Protein AF-A0A183TRT8-F1 (afdb_monomer_lite)

Foldseek 3Di:
DPQPLVVCLVVLDLEDADPDLAACQCDLSNLLSNCVSDVEGEYEQAHDDPRSGNYAPQSNCVSSLNRYQYEYQYADQWHWDQRPNDIDIAGHAHPHCVQQCVVLVVCCVVVVDPPDDPVSRVVSVVVSVVVVVVVCVVPVDPRDDHD

InterPro domains:
  IPR012302 Malic enzyme, NAD-binding [PF03949] (2-126)
  IPR012302 Malic enzyme, NAD-binding [SM00919] (1-147)
  IPR036291 NAD(P)-binding domain superfamily [SSF51735] (2-126)

pLDDT: mean 90.56, std 14.12, range [41.69, 98.62]

Organism: Schistocephalus solidus (NCBI:txid70667)

Sequence (147 aa):
MNNLEEIVKKVKPTVLIGASGVGGLFTHRILQQMTKNSDKPIIFALSNPTDKAECTAEMAYKVTQGNCVFASGSPFGDVTINVGGTEKTFRPGQCNNSYIFPGVGLAITACKLRPIAEEAFAVAAEVRSFSFYLAFLSASAISRVFV

Structure (mmCIF, N/CA/C/O backbone):
data_AF-A0A183TRT8-F1
#
_entry.id   AF-A0A183TRT8-F1
#
loop_
_atom_site.group_PDB
_atom_site.id
_atom_site.type_symbol
_atom_site.label_atom_id
_atom_site.label_alt_id
_atom_site.label_comp_id
_atom_site.label_asym_id
_atom_site.label_entity_id
_atom_site.label_seq_id
_atom_site.pdbx_PDB_ins_code
_atom_site.Cartn_x
_atom_site.Cartn_y
_atom_site.Cartn_z
_atom_site.occupancy
_atom_site.B_iso_or_equiv
_atom_site.auth_seq_id
_atom_site.auth_comp_id
_atom_site.auth_asym_id
_atom_site.auth_atom_id
_atom_site.pdbx_PDB_model_num
ATOM 1 N N . MET A 1 1 ? -22.640 -7.951 -7.894 1.00 68.25 1 MET A N 1
ATOM 2 C CA . MET A 1 1 ? -22.141 -7.317 -6.651 1.00 68.25 1 MET A CA 1
ATOM 3 C C . MET A 1 1 ? -21.439 -6.056 -7.096 1.00 68.25 1 MET A C 1
ATOM 5 O O . MET A 1 1 ? -20.410 -6.181 -7.742 1.00 68.25 1 MET A O 1
ATOM 9 N N . ASN A 1 2 ? -22.035 -4.886 -6.851 1.00 85.69 2 ASN A N 1
ATOM 10 C CA . ASN A 1 2 ? -21.601 -3.632 -7.490 1.00 85.69 2 ASN A CA 1
ATOM 11 C C . ASN A 1 2 ? -21.113 -2.582 -6.473 1.00 85.69 2 ASN A C 1
ATOM 13 O O . ASN A 1 2 ? -20.763 -1.475 -6.862 1.00 85.69 2 ASN A O 1
ATOM 17 N N . ASN A 1 3 ? -21.085 -2.917 -5.178 1.00 93.56 3 ASN A N 1
ATOM 18 C CA . ASN A 1 3 ? -20.626 -2.041 -4.102 1.00 93.56 3 ASN A CA 1
ATOM 19 C C . ASN A 1 3 ? -19.340 -2.604 -3.471 1.00 93.56 3 ASN A C 1
ATOM 21 O O . ASN A 1 3 ? -19.316 -3.755 -3.031 1.00 93.56 3 ASN A O 1
ATOM 25 N N . LEU A 1 4 ? -18.286 -1.785 -3.402 1.00 96.31 4 LEU A N 1
ATOM 26 C CA . LEU A 1 4 ? -16.990 -2.170 -2.841 1.00 96.31 4 LEU A CA 1
ATOM 27 C C . LEU A 1 4 ? -17.078 -2.599 -1.366 1.00 96.31 4 LEU A C 1
ATOM 29 O O . LEU A 1 4 ? -16.432 -3.570 -0.985 1.00 96.31 4 LEU A O 1
ATOM 33 N N . GLU A 1 5 ? -17.904 -1.944 -0.546 1.00 96.69 5 GLU A N 1
ATOM 34 C CA . GLU A 1 5 ? -18.073 -2.302 0.871 1.00 96.69 5 GLU A CA 1
ATOM 35 C C . GLU 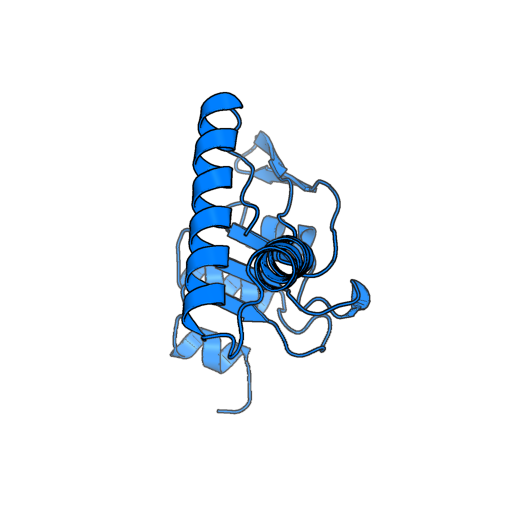A 1 5 ? -18.649 -3.719 1.029 1.00 96.69 5 GLU A C 1
ATOM 37 O O . GLU A 1 5 ? -18.152 -4.516 1.828 1.00 96.69 5 GLU A O 1
ATOM 42 N N . GLU A 1 6 ? -19.644 -4.077 0.211 1.00 97.00 6 GLU A N 1
ATOM 43 C CA . GLU A 1 6 ? -20.220 -5.427 0.195 1.00 97.00 6 GLU A CA 1
ATOM 44 C C . GLU A 1 6 ? -19.204 -6.474 -0.270 1.00 97.00 6 GLU A C 1
ATOM 46 O O . GLU A 1 6 ? -19.139 -7.570 0.294 1.00 97.00 6 GLU A O 1
ATOM 51 N N . ILE A 1 7 ? -18.384 -6.133 -1.271 1.00 97.81 7 ILE A N 1
ATOM 52 C CA . ILE A 1 7 ? -17.309 -6.999 -1.766 1.00 97.81 7 ILE A CA 1
ATOM 53 C C . ILE A 1 7 ? -16.288 -7.261 -0.660 1.00 97.81 7 ILE A C 1
ATOM 55 O O . ILE A 1 7 ? -16.007 -8.422 -0.364 1.00 97.81 7 ILE A O 1
ATOM 59 N N . VAL A 1 8 ? -15.792 -6.216 0.005 1.00 98.12 8 VAL A N 1
ATOM 60 C CA . VAL A 1 8 ? -14.808 -6.336 1.093 1.00 98.12 8 VAL A CA 1
ATOM 61 C C . VAL A 1 8 ? -15.375 -7.133 2.270 1.00 98.12 8 VAL A C 1
ATOM 63 O O . VAL A 1 8 ? -14.676 -7.963 2.851 1.00 98.12 8 VAL A O 1
ATOM 66 N N . LYS A 1 9 ? -16.656 -6.951 2.605 1.00 97.50 9 LYS A N 1
ATOM 67 C CA . LYS A 1 9 ? -17.316 -7.721 3.668 1.00 97.50 9 LYS A CA 1
ATOM 68 C C . LYS A 1 9 ? -17.476 -9.203 3.316 1.00 97.50 9 LYS A C 1
ATOM 70 O O . LYS A 1 9 ? -17.340 -10.054 4.194 1.00 97.50 9 LYS A O 1
ATOM 75 N N . LYS A 1 10 ? -17.782 -9.520 2.054 1.00 97.81 10 LYS A N 1
ATOM 76 C CA . LYS A 1 10 ? -18.029 -10.898 1.605 1.00 97.81 10 LYS A CA 1
ATOM 77 C C . LYS A 1 10 ? -16.739 -11.674 1.351 1.00 97.81 10 LYS A C 1
ATOM 79 O O . LYS A 1 10 ? -16.624 -12.806 1.804 1.00 97.81 10 LYS A O 1
ATOM 84 N N . VAL A 1 11 ? -15.799 -11.078 0.620 1.00 98.00 11 VAL A N 1
ATOM 85 C CA . VAL A 1 11 ? -14.524 -11.708 0.234 1.00 98.00 11 VAL A CA 1
ATOM 86 C C . VAL A 1 11 ? -13.558 -11.770 1.414 1.00 98.00 11 VAL A C 1
ATOM 88 O O . VAL A 1 11 ? -12.726 -12.667 1.471 1.00 98.00 11 VAL A O 1
ATOM 91 N N . LYS A 1 12 ? -13.699 -10.847 2.373 1.00 98.19 12 LYS A N 1
ATOM 92 C CA . LYS A 1 12 ? -12.824 -10.712 3.540 1.00 98.19 12 LYS A CA 1
ATOM 93 C C . LYS A 1 12 ? -11.333 -10.608 3.171 1.00 98.19 12 LYS A C 1
ATOM 95 O O . LYS A 1 12 ? -10.526 -11.380 3.684 1.00 98.19 12 LYS A O 1
ATOM 100 N N . PRO A 1 13 ? -10.943 -9.686 2.271 1.00 98.19 13 PRO A N 1
ATOM 101 C CA . PRO A 1 13 ? -9.553 -9.578 1.861 1.00 98.19 13 PRO A CA 1
ATOM 102 C C . PRO A 1 13 ? -8.668 -9.120 3.027 1.00 98.19 13 PRO A C 1
ATOM 104 O O . PRO A 1 13 ? -9.086 -8.325 3.871 1.00 98.19 13 PRO A O 1
ATOM 107 N N . THR A 1 14 ? -7.422 -9.590 3.027 1.00 98.25 14 THR A N 1
ATOM 108 C CA . THR A 1 14 ? -6.351 -9.126 3.926 1.00 98.25 14 THR A CA 1
ATOM 109 C C . THR A 1 14 ? -5.529 -7.992 3.305 1.00 98.25 14 THR A C 1
ATOM 111 O O . THR A 1 14 ? -4.888 -7.225 4.024 1.00 98.25 14 THR A O 1
ATOM 114 N N . VAL A 1 15 ? -5.588 -7.865 1.975 1.00 98.38 15 VAL A N 1
ATOM 115 C CA . VAL A 1 15 ? -4.906 -6.854 1.164 1.00 98.38 15 VAL A CA 1
ATOM 116 C C . VAL A 1 15 ? -5.938 -6.118 0.316 1.00 98.38 15 VAL A C 1
ATOM 118 O O . VAL A 1 15 ? -6.737 -6.748 -0.374 1.00 98.38 15 VAL A O 1
ATOM 121 N N . LEU A 1 16 ? -5.909 -4.788 0.346 1.00 98.31 16 LEU A N 1
ATOM 122 C CA . LEU A 1 16 ? -6.759 -3.928 -0.467 1.00 98.31 16 LEU A CA 1
ATOM 123 C C . LEU A 1 16 ? -5.883 -2.969 -1.279 1.00 98.31 16 LEU A C 1
ATOM 125 O O . LEU A 1 16 ? -5.187 -2.131 -0.708 1.00 98.31 16 LEU A O 1
ATOM 129 N N . ILE A 1 17 ? -5.919 -3.105 -2.607 1.00 98.38 17 ILE A N 1
ATOM 130 C CA . ILE A 1 17 ? -5.131 -2.295 -3.546 1.00 98.38 17 ILE A CA 1
ATOM 131 C C . ILE A 1 17 ? -6.075 -1.427 -4.370 1.00 98.38 17 ILE A C 1
ATOM 133 O O . ILE A 1 17 ? -6.972 -1.929 -5.045 1.00 98.38 17 ILE A O 1
ATOM 137 N N . GLY A 1 18 ? -5.865 -0.120 -4.298 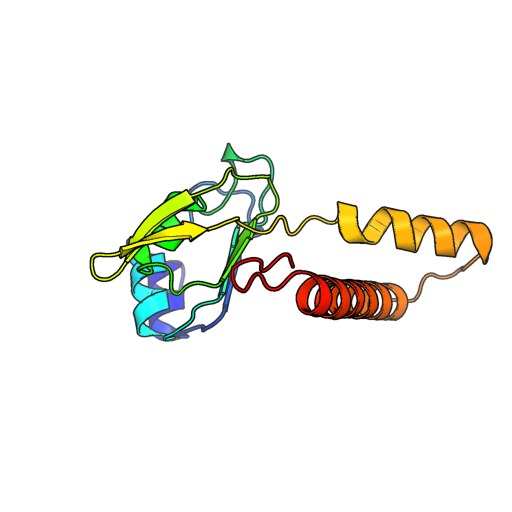1.00 97.81 18 GLY A N 1
ATOM 138 C CA . GLY A 1 18 ? -6.564 0.894 -5.064 1.00 97.81 18 GLY A CA 1
ATOM 139 C C . GLY A 1 18 ? -5.674 1.397 -6.187 1.00 97.81 18 GLY A C 1
ATOM 140 O O . GLY A 1 18 ? -4.568 1.863 -5.932 1.00 97.81 18 GLY A O 1
ATOM 141 N N . ALA A 1 19 ? -6.147 1.271 -7.422 1.00 96.88 19 ALA A N 1
ATOM 142 C CA . ALA A 1 19 ? -5.496 1.791 -8.624 1.00 96.88 19 ALA A CA 1
ATOM 143 C C . ALA A 1 19 ? -6.559 2.302 -9.616 1.00 96.88 19 ALA A C 1
ATOM 145 O O . ALA A 1 19 ? -6.507 2.031 -10.813 1.00 96.88 19 ALA A O 1
ATOM 146 N N . SER A 1 20 ? -7.593 2.960 -9.083 1.00 95.25 20 SER A N 1
ATOM 147 C CA . SER A 1 20 ? -8.822 3.300 -9.819 1.00 95.25 20 SER A CA 1
ATOM 148 C C . SER A 1 20 ? 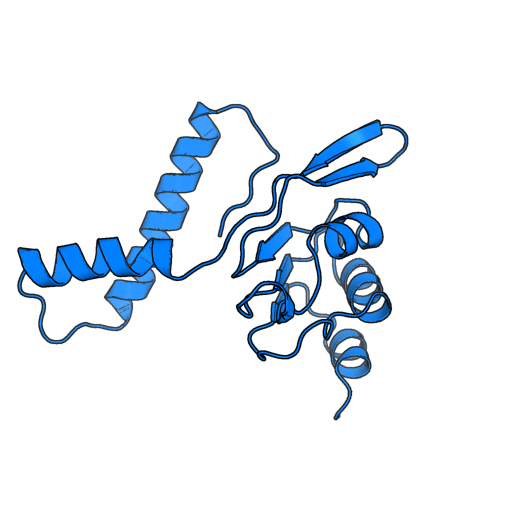-8.854 4.724 -10.378 1.00 95.25 20 SER A C 1
ATOM 150 O O . SER A 1 20 ? -9.676 5.029 -11.238 1.00 95.25 20 SER A O 1
ATOM 152 N N . GLY A 1 21 ? -8.011 5.619 -9.860 1.00 95.19 21 GLY A N 1
ATOM 153 C CA . GLY A 1 21 ? -8.099 7.060 -10.094 1.00 95.19 21 GLY A CA 1
ATOM 154 C C . GLY A 1 21 ? -9.278 7.739 -9.384 1.00 95.19 21 GLY A C 1
ATOM 155 O O . GLY A 1 21 ? -9.538 8.915 -9.636 1.00 95.19 21 GLY A O 1
ATOM 156 N N . VAL A 1 22 ? -10.008 7.029 -8.514 1.00 96.12 22 VAL A N 1
ATOM 157 C CA . VAL A 1 22 ? -11.170 7.554 -7.784 1.00 96.12 22 VAL A CA 1
ATOM 158 C C . VAL A 1 22 ? -10.776 7.870 -6.341 1.00 96.12 22 VAL A C 1
ATOM 160 O O . VAL A 1 22 ? -10.654 6.981 -5.497 1.00 96.12 22 VAL A O 1
ATOM 163 N N . GLY A 1 23 ? -10.605 9.162 -6.054 1.00 96.38 23 GLY A N 1
ATOM 164 C CA . GLY A 1 23 ? -10.256 9.647 -4.719 1.00 96.38 23 GLY A CA 1
ATOM 165 C C . GLY A 1 23 ? -11.331 9.334 -3.676 1.00 96.38 23 GLY A C 1
ATOM 166 O O . GLY A 1 23 ? -12.527 9.409 -3.958 1.00 96.38 23 GLY A O 1
ATOM 167 N N . GLY A 1 24 ? -10.904 8.982 -2.461 1.00 96.12 24 GLY A N 1
ATOM 168 C CA . GLY A 1 24 ? -11.807 8.728 -1.329 1.00 96.12 24 GLY A CA 1
ATOM 169 C C . GLY A 1 24 ? -12.634 7.437 -1.418 1.00 96.12 24 GLY A C 1
ATOM 170 O O . GLY A 1 24 ? -13.549 7.243 -0.615 1.00 96.12 24 GLY A O 1
ATOM 171 N N . LEU A 1 25 ? -12.333 6.548 -2.372 1.00 97.44 25 LEU A N 1
ATOM 172 C CA . LEU A 1 25 ? -13.049 5.285 -2.560 1.00 97.44 25 LEU A CA 1
ATOM 173 C C . LEU A 1 25 ? -12.928 4.339 -1.350 1.00 97.44 25 LEU A C 1
ATOM 175 O O . LEU A 1 25 ? -13.866 3.600 -1.045 1.00 97.44 25 LEU A O 1
ATOM 179 N N . PHE A 1 26 ? -11.801 4.362 -0.633 1.00 98.31 26 PHE A N 1
ATOM 180 C CA . PHE A 1 26 ? -11.604 3.591 0.597 1.00 98.31 26 PHE A CA 1
ATOM 181 C C . PHE A 1 26 ? -12.169 4.361 1.784 1.00 98.31 26 PHE A C 1
ATOM 183 O O . PHE A 1 26 ? -11.467 5.018 2.551 1.00 98.31 26 PHE A O 1
ATOM 190 N N . THR A 1 27 ? -13.487 4.269 1.921 1.00 98.38 27 THR A N 1
ATOM 191 C CA . THR A 1 27 ? -14.226 4.931 2.992 1.00 98.38 27 THR A CA 1
ATOM 192 C C . THR A 1 27 ? -13.852 4.382 4.370 1.00 98.38 27 THR A C 1
ATOM 194 O O . THR A 1 27 ? -13.387 3.250 4.520 1.00 98.38 27 THR A O 1
ATOM 197 N N . HIS A 1 28 ? -14.163 5.148 5.417 1.00 98.31 28 HIS A N 1
ATOM 198 C CA . HIS A 1 28 ? -14.012 4.715 6.809 1.00 98.31 28 HIS A CA 1
ATOM 199 C C . HIS A 1 28 ? -14.631 3.333 7.080 1.00 98.31 28 HIS A C 1
ATOM 201 O O . HIS A 1 28 ? -14.034 2.516 7.774 1.00 98.31 28 HIS A O 1
ATOM 207 N N . ARG A 1 29 ? -15.807 3.038 6.506 1.00 98.31 29 ARG A N 1
ATOM 208 C CA . ARG A 1 29 ? -16.484 1.742 6.678 1.00 98.31 29 ARG A CA 1
ATOM 209 C C . ARG A 1 29 ? -15.705 0.597 6.044 1.00 98.31 29 ARG A C 1
ATOM 211 O O . ARG A 1 29 ? -15.584 -0.461 6.654 1.00 98.31 29 ARG A O 1
ATOM 218 N N . ILE A 1 30 ? -15.138 0.822 4.859 1.00 98.44 30 ILE A N 1
ATOM 219 C CA . ILE A 1 30 ? -14.284 -0.158 4.183 1.00 98.44 30 ILE A CA 1
ATOM 220 C C . ILE A 1 30 ? -13.026 -0.418 5.015 1.00 98.44 30 ILE A C 1
ATOM 222 O O . ILE A 1 30 ? -12.705 -1.572 5.284 1.00 98.44 30 ILE A O 1
ATOM 226 N N . LEU A 1 31 ? -12.360 0.634 5.497 1.00 98.62 31 LEU A N 1
ATOM 227 C CA . LEU A 1 31 ? -11.162 0.511 6.333 1.00 98.62 31 LEU A CA 1
ATOM 228 C C . LEU A 1 31 ? -11.459 -0.206 7.664 1.00 98.62 31 LEU A C 1
ATOM 230 O O . LEU A 1 31 ? -10.711 -1.09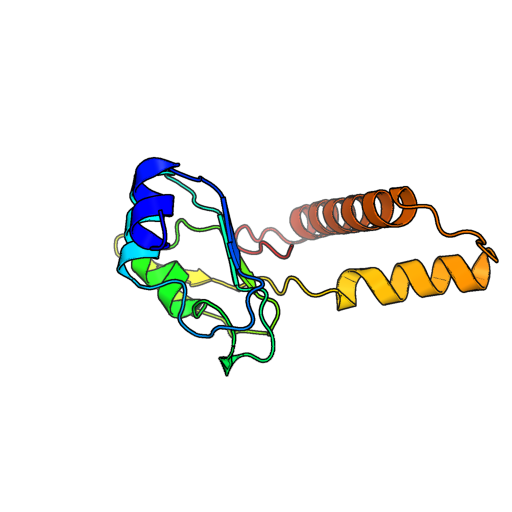3 8.065 1.00 98.62 31 LEU A O 1
ATOM 234 N N . GLN A 1 32 ? -12.588 0.095 8.315 1.00 98.44 32 GLN A N 1
ATOM 235 C CA . GLN A 1 32 ? -13.056 -0.645 9.494 1.00 98.44 32 GLN A CA 1
ATOM 236 C C . GLN A 1 32 ? -13.411 -2.100 9.182 1.00 98.44 32 GLN A C 1
ATOM 238 O O . GLN A 1 32 ? -13.299 -2.968 10.041 1.00 98.44 32 GLN A O 1
ATOM 243 N N . GLN A 1 33 ? -13.897 -2.393 7.978 1.00 98.56 33 GLN A N 1
ATOM 244 C CA . GLN A 1 33 ? -14.151 -3.773 7.589 1.00 98.56 33 GLN A CA 1
ATOM 245 C C . GLN A 1 33 ? -12.835 -4.525 7.358 1.00 98.56 33 GLN A C 1
ATOM 247 O O . GLN A 1 33 ? -12.740 -5.686 7.747 1.00 98.56 33 GLN A O 1
ATOM 252 N N . MET A 1 34 ? -11.804 -3.870 6.816 1.00 98.56 34 MET A N 1
ATOM 253 C CA . MET A 1 34 ? -10.467 -4.457 6.673 1.00 98.56 34 MET A CA 1
ATOM 254 C C . MET A 1 34 ? -9.869 -4.878 8.021 1.00 98.56 34 MET A C 1
ATOM 256 O O . MET A 1 34 ? -9.290 -5.957 8.096 1.00 98.56 34 MET A O 1
ATOM 260 N N . THR A 1 35 ? -10.066 -4.100 9.094 1.00 98.12 35 THR A N 1
ATOM 261 C CA . THR A 1 35 ? -9.582 -4.471 10.443 1.00 98.12 35 THR A CA 1
ATOM 262 C C . THR A 1 35 ? -10.321 -5.663 11.048 1.00 98.12 35 THR A C 1
ATOM 264 O O . THR A 1 35 ? -9.780 -6.347 11.905 1.00 98.12 35 THR A O 1
ATOM 267 N N . LYS A 1 36 ? -11.551 -5.946 10.602 1.00 98.19 36 LYS A N 1
ATOM 268 C CA . LYS A 1 36 ? -12.284 -7.166 10.985 1.00 98.19 36 LYS A CA 1
ATOM 269 C C . LYS A 1 36 ? -11.850 -8.384 10.176 1.00 98.19 36 LYS A C 1
ATOM 271 O O . LYS A 1 36 ? -12.070 -9.511 10.606 1.00 98.19 36 LYS A O 1
ATOM 276 N N . ASN A 1 37 ? -11.318 -8.159 8.977 1.00 98.19 37 ASN A N 1
ATOM 277 C CA . ASN A 1 37 ? -10.891 -9.220 8.073 1.00 98.19 37 ASN A CA 1
ATOM 278 C C . ASN A 1 37 ? -9.451 -9.675 8.359 1.00 98.19 37 ASN A C 1
ATOM 280 O O . ASN A 1 37 ? -9.108 -10.814 8.059 1.00 98.19 37 ASN A O 1
ATOM 284 N N . SER A 1 38 ? -8.613 -8.790 8.904 1.00 97.94 38 SER A N 1
ATOM 285 C CA . SER A 1 38 ? -7.211 -9.051 9.222 1.00 97.94 38 SER A CA 1
ATOM 286 C C . SER A 1 38 ? -6.764 -8.190 10.397 1.00 97.94 38 SER A C 1
ATOM 288 O O . SER A 1 38 ? -7.024 -6.987 10.402 1.00 97.94 38 SER A O 1
ATOM 290 N N . ASP A 1 39 ? -6.013 -8.777 11.331 1.00 96.25 39 ASP A N 1
ATOM 291 C CA . ASP A 1 39 ? -5.387 -8.044 12.441 1.00 96.25 39 ASP A CA 1
ATOM 292 C C . ASP A 1 39 ? -4.356 -7.017 11.945 1.00 96.25 39 ASP A C 1
ATOM 294 O O . ASP A 1 39 ? -4.126 -5.990 12.583 1.00 96.25 39 ASP A O 1
ATOM 298 N N . LYS A 1 40 ? -3.745 -7.279 10.781 1.00 96.19 40 LYS A N 1
ATOM 299 C CA . LYS A 1 40 ? -2.732 -6.428 10.146 1.00 96.19 40 LYS A CA 1
ATOM 300 C C . LYS A 1 40 ? -3.054 -6.241 8.656 1.00 96.19 40 LYS A C 1
ATOM 302 O O . LYS A 1 40 ? -2.422 -6.874 7.807 1.00 96.19 40 LYS A O 1
ATOM 307 N N . PRO A 1 41 ? -4.070 -5.434 8.301 1.00 97.94 41 PRO A N 1
ATOM 308 C CA . PRO A 1 41 ? -4.500 -5.287 6.914 1.00 97.94 41 PRO A CA 1
ATOM 309 C C . PRO A 1 41 ? -3.465 -4.512 6.088 1.00 97.94 41 PRO A C 1
ATOM 311 O O . PRO A 1 41 ? -2.868 -3.551 6.574 1.00 97.94 41 PRO A O 1
ATOM 314 N N . ILE A 1 42 ? -3.277 -4.899 4.826 1.00 98.38 42 ILE A N 1
ATOM 315 C CA . ILE A 1 42 ? -2.443 -4.161 3.866 1.00 98.38 42 ILE A CA 1
ATOM 316 C C . ILE A 1 42 ? -3.351 -3.265 3.024 1.00 98.38 42 ILE A C 1
ATOM 318 O O . ILE A 1 42 ? -4.327 -3.742 2.446 1.00 98.38 42 ILE A O 1
ATOM 322 N N . ILE A 1 43 ? -3.052 -1.968 2.974 1.00 98.56 43 ILE A N 1
ATOM 323 C CA . ILE A 1 43 ? -3.897 -0.945 2.350 1.00 98.56 43 ILE A CA 1
ATOM 324 C C . ILE A 1 43 ? -3.029 -0.090 1.432 1.00 98.56 43 ILE A C 1
ATOM 326 O O . ILE A 1 43 ? -2.238 0.725 1.905 1.00 98.56 43 ILE A O 1
ATOM 330 N N . PHE A 1 44 ? -3.169 -0.281 0.123 1.00 98.44 44 PHE A N 1
ATOM 331 C CA . PHE A 1 44 ? -2.419 0.457 -0.892 1.00 98.44 44 PHE A CA 1
ATOM 332 C C . PHE A 1 44 ? -3.338 1.420 -1.641 1.00 98.44 44 PHE A C 1
ATOM 334 O O . PHE A 1 44 ? -4.249 0.980 -2.334 1.00 98.44 44 PHE A O 1
ATOM 341 N N . ALA A 1 45 ? -3.089 2.724 -1.519 1.00 98.06 45 ALA A N 1
ATOM 342 C CA . ALA A 1 45 ? -3.809 3.783 -2.232 1.00 98.06 45 ALA A CA 1
ATOM 343 C C . ALA A 1 45 ? -2.917 4.352 -3.349 1.00 98.06 45 ALA A C 1
ATOM 345 O O . ALA A 1 45 ? -2.217 5.351 -3.163 1.00 98.06 45 ALA A O 1
ATOM 346 N N . LEU A 1 46 ? -2.844 3.651 -4.484 1.00 97.62 46 LEU A N 1
ATOM 347 C CA . LEU A 1 46 ? -1.810 3.860 -5.509 1.00 97.62 46 LEU A CA 1
ATOM 348 C C . LEU A 1 46 ? -2.156 4.941 -6.532 1.00 97.62 46 LEU A C 1
ATOM 350 O O . LEU A 1 46 ? -1.297 5.334 -7.324 1.00 97.62 46 LEU A O 1
ATOM 354 N N . SER A 1 47 ? -3.394 5.425 -6.529 1.00 97.44 47 SER A N 1
ATOM 355 C CA . SER A 1 47 ? -3.832 6.449 -7.467 1.00 97.44 47 SER A CA 1
ATOM 356 C C . SER A 1 47 ? -3.080 7.770 -7.271 1.00 97.44 47 SER A C 1
ATOM 358 O O . SER A 1 47 ? -2.790 8.191 -6.151 1.00 97.44 47 SER A O 1
ATOM 360 N N . ASN A 1 48 ? -2.761 8.416 -8.394 1.00 95.12 48 ASN A N 1
ATOM 361 C CA . ASN A 1 48 ? -2.048 9.691 -8.465 1.00 95.12 48 ASN A CA 1
ATOM 362 C C . ASN A 1 48 ? -2.893 10.724 -9.234 1.00 95.12 48 ASN A C 1
ATOM 364 O O . ASN A 1 48 ? -3.612 10.321 -10.154 1.00 95.12 48 ASN A O 1
ATOM 368 N N . PRO A 1 49 ? -2.775 12.035 -8.942 1.00 94.94 49 PRO A N 1
ATOM 369 C CA . PRO A 1 49 ? -2.024 12.640 -7.833 1.00 94.94 49 PRO A CA 1
ATOM 370 C C . PRO A 1 49 ? -2.728 12.450 -6.473 1.00 94.94 49 PRO A C 1
ATOM 372 O O . PRO A 1 49 ? -3.677 11.678 -6.368 1.00 94.94 49 PRO A O 1
ATOM 375 N N . THR A 1 50 ? -2.244 13.102 -5.409 1.00 93.56 50 THR A N 1
ATOM 376 C CA . THR A 1 50 ? -2.695 12.883 -4.020 1.00 93.56 50 THR A CA 1
ATOM 377 C C . THR A 1 50 ? -4.213 12.993 -3.824 1.00 93.56 50 THR A C 1
ATOM 379 O O . THR A 1 50 ? -4.780 12.247 -3.031 1.00 93.56 50 THR A O 1
ATOM 382 N N . ASP A 1 51 ? -4.894 13.878 -4.554 1.00 93.81 51 ASP A N 1
ATOM 383 C CA . ASP A 1 51 ? -6.355 14.056 -4.522 1.00 93.81 51 ASP A CA 1
ATOM 384 C C . ASP A 1 51 ? -7.133 12.862 -5.108 1.00 93.81 51 ASP A C 1
ATOM 386 O O . ASP A 1 51 ? -8.338 12.726 -4.885 1.00 93.81 51 ASP A O 1
ATOM 390 N N . LYS A 1 52 ? -6.452 11.980 -5.845 1.00 97.00 52 LYS A N 1
ATOM 391 C CA . LYS A 1 52 ? -7.002 10.737 -6.396 1.00 97.00 52 LYS A CA 1
ATOM 392 C C . LYS A 1 52 ? -6.693 9.510 -5.557 1.00 97.00 52 LYS A C 1
ATOM 394 O O . LYS A 1 52 ? -7.214 8.447 -5.880 1.00 97.00 52 LYS A O 1
ATOM 399 N N . ALA A 1 53 ? -5.909 9.640 -4.490 1.00 96.81 53 ALA A N 1
ATOM 400 C CA . ALA A 1 53 ? -5.639 8.530 -3.589 1.00 96.81 53 ALA A CA 1
ATOM 401 C C . ALA A 1 53 ? -6.946 7.997 -2.978 1.00 96.81 53 ALA A C 1
ATOM 403 O O . ALA A 1 53 ? -7.806 8.755 -2.518 1.00 96.81 53 ALA A O 1
ATOM 404 N N . GLU A 1 54 ? -7.097 6.674 -2.952 1.00 98.50 54 GLU A N 1
ATOM 405 C CA . GLU A 1 54 ? -8.317 6.022 -2.476 1.00 98.50 54 GLU A CA 1
ATOM 406 C C . GLU A 1 54 ? -8.621 6.337 -1.002 1.00 98.50 54 GLU A C 1
ATOM 408 O O . GLU A 1 54 ? -9.788 6.412 -0.622 1.00 98.50 54 GLU A O 1
ATOM 413 N N . CYS A 1 55 ? -7.595 6.577 -0.183 1.00 98.31 55 CYS A N 1
ATOM 414 C CA . CYS A 1 55 ? -7.696 7.205 1.135 1.00 98.31 55 CYS A CA 1
ATOM 415 C C . CYS A 1 55 ? -6.379 7.899 1.510 1.00 98.31 55 CYS A C 1
ATOM 417 O O . CYS A 1 55 ? -5.334 7.652 0.907 1.00 98.31 55 CYS A O 1
ATOM 419 N N . THR A 1 56 ? -6.409 8.735 2.549 1.00 98.25 56 THR A N 1
ATOM 420 C CA . THR A 1 56 ? -5.193 9.332 3.118 1.00 98.25 56 THR A CA 1
ATOM 421 C C . THR A 1 56 ? -4.496 8.371 4.084 1.00 98.25 56 THR A C 1
ATOM 423 O O . THR A 1 56 ? -5.145 7.534 4.720 1.00 98.25 56 THR A O 1
ATOM 426 N N . ALA A 1 57 ? -3.180 8.538 4.253 1.00 97.69 57 ALA A N 1
ATOM 427 C CA . ALA A 1 57 ? -2.411 7.816 5.271 1.00 97.69 57 ALA A CA 1
ATOM 428 C C . ALA A 1 57 ? -2.983 8.038 6.684 1.00 97.69 57 ALA A C 1
ATOM 430 O O . ALA A 1 57 ? -3.131 7.098 7.462 1.00 97.69 57 ALA A O 1
ATOM 431 N N . GLU A 1 58 ? -3.367 9.279 6.997 1.00 97.88 58 GLU A N 1
ATOM 432 C CA . GLU A 1 58 ? -3.956 9.640 8.288 1.00 97.88 58 GLU A CA 1
ATOM 433 C C . GLU A 1 58 ? -5.239 8.856 8.576 1.00 97.88 58 GLU A C 1
ATOM 435 O O . GLU A 1 58 ? -5.397 8.306 9.667 1.00 97.88 58 GLU A O 1
ATOM 440 N N . MET A 1 59 ? -6.138 8.756 7.593 1.00 98.12 59 MET A N 1
ATOM 441 C CA . MET A 1 59 ? -7.371 7.991 7.745 1.00 98.12 59 MET A CA 1
ATOM 442 C C . MET A 1 59 ? -7.075 6.500 7.932 1.00 98.12 59 MET A C 1
ATOM 444 O O . MET A 1 59 ? -7.621 5.889 8.849 1.00 98.12 59 MET A O 1
ATOM 448 N N . ALA A 1 60 ? -6.190 5.926 7.113 1.00 98.25 60 ALA A N 1
ATOM 449 C CA . ALA A 1 60 ? -5.825 4.516 7.207 1.00 98.25 60 ALA A CA 1
ATOM 450 C C . ALA A 1 60 ? -5.267 4.165 8.596 1.00 98.25 60 ALA A C 1
ATOM 452 O O . ALA A 1 60 ? -5.776 3.252 9.251 1.00 98.25 60 ALA A O 1
ATOM 453 N N . TYR A 1 61 ? -4.292 4.930 9.098 1.00 98.12 61 TYR A N 1
ATOM 454 C CA . TYR A 1 61 ? -3.708 4.680 10.416 1.00 98.12 61 TYR A CA 1
ATOM 455 C C . TYR A 1 61 ? -4.703 4.916 11.556 1.00 98.12 61 TYR A C 1
ATOM 457 O O . TYR A 1 61 ? -4.788 4.077 12.451 1.00 98.12 61 TYR A O 1
ATOM 465 N N . LYS A 1 62 ? -5.497 5.997 11.534 1.00 97.75 62 LYS A N 1
ATOM 466 C CA . LYS A 1 62 ? -6.485 6.265 12.598 1.00 97.75 62 LYS A CA 1
ATOM 467 C C . LYS A 1 62 ? -7.542 5.168 12.683 1.00 97.75 62 LYS A C 1
ATOM 469 O O . LYS A 1 62 ? -7.806 4.645 13.765 1.00 97.75 62 LYS A O 1
ATOM 474 N N . VAL A 1 63 ? -8.131 4.789 11.550 1.00 98.12 63 VAL A N 1
ATOM 475 C CA . VAL A 1 63 ? -9.204 3.784 11.521 1.00 98.12 63 VAL A CA 1
ATOM 476 C C . VAL A 1 63 ? -8.690 2.409 11.930 1.00 98.12 63 VAL A C 1
ATOM 478 O O . VAL A 1 63 ? -9.385 1.671 12.626 1.00 98.12 63 VAL A O 1
ATOM 481 N N . THR A 1 64 ? -7.458 2.080 11.545 1.00 97.25 64 THR A N 1
ATOM 482 C CA . THR A 1 64 ? -6.845 0.784 11.860 1.00 97.25 64 THR A CA 1
ATOM 483 C C . THR A 1 64 ? -6.081 0.763 13.179 1.00 97.25 64 THR A C 1
ATOM 485 O O . THR A 1 64 ? -5.453 -0.245 13.489 1.00 97.25 64 THR A O 1
ATOM 488 N N . GLN A 1 65 ? -6.128 1.847 13.963 1.00 96.44 65 GLN A N 1
ATOM 489 C CA . GLN A 1 65 ? -5.382 1.988 15.221 1.00 96.44 65 GLN A CA 1
ATOM 490 C C . GLN A 1 65 ? -3.876 1.718 15.045 1.00 96.44 65 GLN A C 1
ATOM 492 O O . GLN A 1 65 ? -3.223 1.116 15.892 1.00 96.44 65 GLN A O 1
ATOM 497 N N . GLY A 1 66 ? -3.324 2.141 13.905 1.00 95.19 66 GLY A N 1
ATOM 498 C CA . GLY A 1 66 ? -1.920 1.954 13.548 1.00 95.19 66 GLY A CA 1
ATOM 499 C C . GLY A 1 66 ? -1.537 0.530 13.135 1.00 95.19 66 GLY A C 1
ATOM 500 O O . GLY A 1 66 ? -0.357 0.280 12.903 1.00 95.19 66 GLY A O 1
ATOM 501 N N . ASN A 1 67 ? -2.491 -0.402 13.033 1.00 95.44 67 ASN A N 1
ATOM 502 C CA . ASN A 1 67 ? -2.193 -1.794 12.692 1.00 95.44 67 ASN A CA 1
ATOM 503 C C . ASN A 1 67 ? -2.029 -2.038 11.187 1.00 95.44 67 ASN A C 1
ATOM 505 O O . ASN A 1 67 ? -1.428 -3.041 10.804 1.00 95.44 67 ASN A O 1
ATOM 509 N N . CYS A 1 68 ? -2.542 -1.170 10.308 1.00 97.00 68 CYS A N 1
ATOM 510 C CA . CYS A 1 68 ? -2.384 -1.401 8.874 1.00 97.00 68 CYS A CA 1
ATOM 511 C C . CYS A 1 68 ? -0.938 -1.218 8.395 1.00 97.00 68 CYS A C 1
ATOM 513 O O . CYS A 1 68 ? -0.205 -0.342 8.859 1.00 97.00 68 CYS A O 1
ATOM 515 N N . VAL A 1 69 ? -0.571 -1.972 7.362 1.00 96.75 69 VAL A N 1
ATOM 516 C CA . VAL A 1 69 ? 0.544 -1.616 6.483 1.00 96.75 69 VAL A CA 1
ATOM 517 C C . VAL A 1 69 ? -0.015 -0.730 5.378 1.00 96.75 69 VAL A C 1
ATOM 519 O O . VAL A 1 69 ? -0.825 -1.189 4.576 1.00 96.75 69 VAL A O 1
ATOM 522 N N . PHE A 1 70 ? 0.403 0.533 5.347 1.00 96.88 70 PHE A N 1
ATOM 523 C CA . PHE A 1 70 ? -0.069 1.508 4.368 1.00 96.88 70 PHE A CA 1
ATOM 524 C C . PHE A 1 70 ? 1.046 1.916 3.404 1.00 96.88 70 PHE A C 1
ATOM 526 O O . PHE A 1 70 ? 2.164 2.201 3.840 1.00 96.88 70 PHE A O 1
ATOM 533 N N . ALA A 1 71 ? 0.715 1.990 2.117 1.00 96.44 71 ALA A N 1
ATOM 534 C CA . ALA A 1 71 ? 1.546 2.620 1.097 1.00 96.44 71 ALA A CA 1
ATOM 535 C C . ALA A 1 71 ? 0.670 3.368 0.082 1.00 96.44 71 ALA A C 1
ATOM 537 O O . ALA A 1 71 ? -0.503 3.036 -0.108 1.00 96.44 71 ALA A O 1
ATOM 538 N N . SER A 1 72 ? 1.231 4.369 -0.588 1.00 96.06 72 SER A N 1
ATOM 539 C CA . SER A 1 72 ? 0.497 5.191 -1.554 1.00 96.06 72 SER A CA 1
ATOM 540 C C . SER A 1 72 ? 1.312 5.531 -2.794 1.00 96.06 72 SER A C 1
ATOM 542 O O . SER A 1 72 ? 2.536 5.570 -2.751 1.00 96.06 72 SER A O 1
ATOM 544 N N . GLY A 1 73 ? 0.639 5.822 -3.906 1.00 93.75 73 GLY A N 1
ATOM 545 C CA . GLY A 1 73 ? 1.314 6.238 -5.141 1.00 93.75 73 GLY A CA 1
ATOM 546 C C . GLY A 1 73 ? 1.931 7.632 -5.021 1.00 93.75 73 GLY A C 1
ATOM 547 O O . GLY A 1 73 ? 3.065 7.870 -5.452 1.00 93.75 73 GLY A O 1
ATOM 548 N N . SER A 1 74 ? 1.183 8.543 -4.398 1.00 92.88 74 SER A N 1
ATOM 549 C CA . SER A 1 74 ? 1.589 9.919 -4.110 1.00 92.88 74 SER A CA 1
ATOM 550 C C . SER A 1 74 ? 2.142 10.039 -2.686 1.00 92.88 74 SER A C 1
ATOM 552 O O . SER A 1 74 ? 1.744 9.259 -1.817 1.00 92.88 74 SER A O 1
ATOM 554 N N . PRO A 1 75 ? 3.057 10.985 -2.419 1.00 93.25 75 PRO A N 1
ATOM 555 C CA . PRO A 1 75 ? 3.667 11.119 -1.104 1.00 93.25 75 PRO A CA 1
ATOM 556 C C . PRO A 1 75 ? 2.661 11.644 -0.069 1.00 93.25 75 PRO A C 1
ATOM 558 O O . PRO A 1 75 ? 1.888 12.563 -0.344 1.00 93.25 75 PRO A O 1
ATOM 561 N N . PHE A 1 76 ? 2.729 11.097 1.144 1.00 94.81 76 PHE A N 1
ATOM 562 C CA . PHE A 1 76 ? 2.099 11.652 2.343 1.00 94.81 76 PHE A CA 1
ATOM 563 C C . PHE A 1 76 ? 3.174 11.954 3.389 1.00 94.81 76 PHE A C 1
ATOM 565 O O . PHE A 1 76 ? 4.208 11.287 3.438 1.00 94.81 76 PHE A O 1
ATOM 572 N N . GLY A 1 77 ? 2.926 12.967 4.219 1.00 94.88 77 GLY A N 1
ATOM 573 C CA . GLY A 1 77 ? 3.787 13.278 5.357 1.00 94.88 77 GLY A CA 1
ATOM 574 C C . GLY A 1 77 ? 3.693 12.238 6.475 1.00 94.88 77 GLY A C 1
ATOM 575 O O . GLY A 1 77 ? 2.847 11.340 6.451 1.00 94.88 77 GLY A O 1
ATOM 576 N N . ASP A 1 78 ? 4.557 12.397 7.476 1.00 96.31 78 ASP A N 1
ATOM 577 C CA . ASP A 1 78 ? 4.501 11.618 8.711 1.00 96.31 78 ASP A CA 1
ATOM 578 C C . ASP A 1 78 ? 3.141 11.808 9.411 1.00 96.31 78 ASP A C 1
ATOM 580 O O . ASP A 1 78 ? 2.591 12.910 9.462 1.00 96.31 78 ASP A O 1
ATOM 584 N N . VAL A 1 79 ? 2.608 10.728 9.982 1.00 96.44 79 VAL A N 1
ATOM 585 C CA . VAL A 1 79 ? 1.320 10.703 10.682 1.00 96.44 79 VAL A CA 1
ATOM 586 C C . VAL A 1 79 ? 1.546 10.293 12.129 1.00 96.44 79 VAL A C 1
ATOM 588 O O . VAL A 1 79 ? 1.920 9.154 12.396 1.00 96.44 79 VAL A O 1
ATOM 591 N N . THR A 1 80 ? 1.267 11.183 13.077 1.00 97.19 80 THR A N 1
ATOM 592 C CA . THR A 1 80 ? 1.293 10.860 14.511 1.00 97.19 80 THR A CA 1
ATOM 593 C C . THR A 1 80 ? -0.122 10.608 15.021 1.00 97.19 80 THR A C 1
ATOM 595 O O . THR A 1 80 ? -1.008 11.440 14.834 1.00 97.19 80 THR A O 1
ATOM 598 N N . ILE A 1 81 ? -0.347 9.457 15.659 1.00 96.31 81 ILE A N 1
ATOM 599 C CA . ILE A 1 81 ? -1.622 9.095 16.295 1.00 96.31 81 ILE A CA 1
ATOM 600 C C . ILE A 1 81 ? -1.385 8.471 17.672 1.00 96.31 81 ILE A C 1
ATOM 602 O O . ILE A 1 81 ? -0.345 7.861 17.920 1.00 96.31 81 ILE A O 1
ATOM 606 N N . ASN A 1 82 ? -2.367 8.586 18.566 1.00 96.25 82 ASN A N 1
ATOM 607 C CA . ASN A 1 82 ? -2.365 7.858 19.831 1.00 96.25 82 ASN A CA 1
ATOM 608 C C . ASN A 1 82 ? -2.853 6.418 19.600 1.00 96.25 82 ASN A C 1
ATOM 610 O O . ASN A 1 82 ? -3.956 6.211 19.098 1.00 96.25 82 ASN A O 1
ATOM 614 N N . VAL A 1 83 ? -2.031 5.434 19.963 1.00 92.81 83 VAL A N 1
ATOM 615 C CA . VAL A 1 83 ? -2.352 4.005 19.897 1.00 92.81 83 VAL A CA 1
ATOM 616 C C . VAL A 1 83 ? -2.194 3.423 21.294 1.00 92.81 83 VAL A C 1
ATOM 618 O O . VAL A 1 83 ? -1.077 3.324 21.803 1.00 92.81 83 VAL A O 1
ATOM 621 N N . GLY A 1 84 ? -3.308 3.037 21.918 1.00 90.56 84 GLY A N 1
ATOM 622 C CA . GLY A 1 84 ? -3.297 2.427 23.252 1.00 90.56 84 GLY A CA 1
ATOM 623 C C . GLY A 1 84 ? -2.740 3.341 24.350 1.00 90.56 84 GLY A C 1
ATOM 624 O O . GLY A 1 84 ? -2.100 2.855 25.274 1.00 90.56 84 GLY A O 1
ATOM 625 N N . GLY A 1 85 ? -2.930 4.659 24.236 1.00 93.25 85 GLY A N 1
ATOM 626 C CA . GLY A 1 85 ? -2.427 5.645 25.194 1.00 93.25 85 GLY A CA 1
ATOM 627 C C . GLY A 1 85 ? -1.027 6.179 24.880 1.00 93.25 85 GLY A C 1
ATOM 628 O O . GLY A 1 85 ? -0.596 7.129 25.523 1.00 93.25 85 GLY A O 1
ATOM 629 N N . THR A 1 86 ? -0.327 5.634 23.882 1.00 94.38 86 THR A N 1
ATOM 630 C CA . THR A 1 86 ? 1.018 6.079 23.481 1.00 94.38 86 THR A CA 1
ATOM 631 C C . THR A 1 86 ? 0.984 6.762 22.118 1.00 94.38 86 THR A C 1
ATOM 633 O O . THR A 1 86 ? 0.413 6.225 21.168 1.00 94.38 86 THR A O 1
ATOM 636 N N . GLU A 1 87 ? 1.622 7.925 21.987 1.00 96.25 87 GLU A N 1
ATOM 637 C CA . GLU A 1 87 ? 1.820 8.555 20.680 1.00 96.25 87 GLU A CA 1
ATOM 638 C C . GLU A 1 87 ? 2.799 7.746 19.828 1.00 96.25 87 GLU A C 1
ATOM 640 O O . GLU A 1 87 ? 3.898 7.393 20.258 1.00 96.25 87 GLU A O 1
ATOM 645 N N . LYS A 1 88 ? 2.390 7.445 18.596 1.00 94.50 88 LYS A N 1
ATOM 646 C CA . LYS A 1 88 ? 3.208 6.753 17.605 1.00 94.50 88 LYS A CA 1
ATOM 647 C C . LYS A 1 88 ? 3.198 7.536 16.304 1.00 94.50 88 LYS A C 1
ATOM 649 O O . LYS A 1 88 ? 2.133 7.887 15.799 1.00 94.50 88 LYS A O 1
ATOM 654 N N . THR A 1 89 ? 4.385 7.755 15.748 1.00 95.00 89 THR A N 1
ATOM 655 C CA . THR A 1 89 ? 4.572 8.378 14.436 1.00 95.00 89 THR A CA 1
ATOM 656 C C . THR A 1 89 ? 4.823 7.313 13.374 1.00 95.00 89 THR A C 1
ATOM 658 O O . THR A 1 89 ? 5.761 6.518 13.470 1.00 95.00 89 THR A O 1
ATOM 661 N N . PHE A 1 90 ? 3.996 7.332 12.338 1.00 93.94 90 PHE A N 1
ATOM 662 C CA . PHE A 1 90 ? 4.052 6.468 11.170 1.00 93.94 90 PHE A CA 1
ATOM 663 C C . PHE A 1 90 ? 4.572 7.252 9.971 1.00 93.94 90 PHE A C 1
ATOM 665 O O . PHE A 1 90 ? 4.205 8.408 9.769 1.00 93.94 90 PHE A O 1
ATOM 672 N N . ARG A 1 91 ? 5.422 6.614 9.167 1.00 94.25 91 ARG A N 1
ATOM 673 C CA . ARG A 1 91 ? 6.012 7.210 7.964 1.00 94.25 91 ARG A CA 1
ATOM 674 C C . ARG A 1 91 ? 5.528 6.408 6.756 1.00 94.25 91 ARG A C 1
ATOM 676 O O . ARG A 1 91 ? 6.084 5.333 6.518 1.00 94.25 91 ARG A O 1
ATOM 683 N N . PRO A 1 92 ? 4.458 6.847 6.070 1.00 92.69 92 PRO A N 1
ATOM 684 C CA . PRO A 1 92 ? 3.834 6.053 5.021 1.00 92.69 92 PRO A CA 1
ATOM 685 C C . PRO A 1 92 ? 4.787 5.837 3.847 1.00 92.69 92 PRO A C 1
ATOM 687 O O . PRO A 1 92 ? 5.485 6.754 3.410 1.00 92.69 92 PRO A O 1
ATOM 690 N N . GLY A 1 93 ? 4.803 4.605 3.341 1.00 89.00 93 GLY A N 1
ATOM 691 C CA . GLY A 1 93 ? 5.584 4.248 2.171 1.00 89.00 93 GLY A CA 1
ATOM 692 C C . GLY A 1 93 ? 5.030 4.871 0.897 1.00 89.00 93 GLY A C 1
ATOM 693 O O . GLY A 1 93 ? 3.813 4.942 0.729 1.00 89.00 93 GLY A O 1
ATOM 694 N N . GLN A 1 94 ? 5.907 5.261 -0.029 1.00 92.12 94 GLN A N 1
ATOM 695 C CA . GLN A 1 94 ? 5.491 5.617 -1.382 1.00 92.12 94 GLN A CA 1
ATOM 696 C C . GLN A 1 94 ? 5.729 4.437 -2.335 1.00 92.12 94 GLN A C 1
ATOM 698 O O . GLN A 1 94 ? 6.872 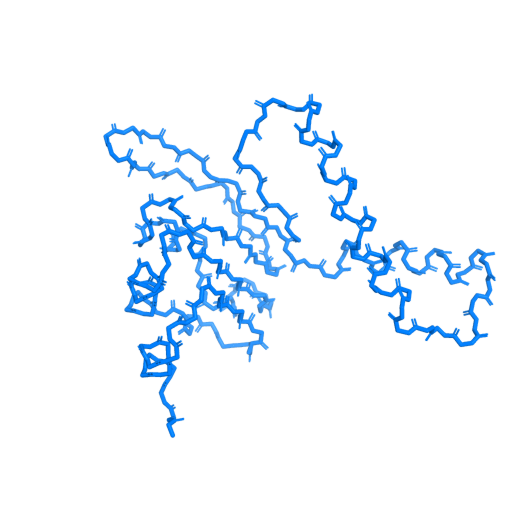4.149 -2.678 1.00 92.12 94 GLN A O 1
ATOM 703 N N . CYS A 1 95 ? 4.647 3.804 -2.784 1.00 93.06 95 CYS A N 1
ATOM 704 C CA . CYS A 1 95 ? 4.655 2.724 -3.765 1.00 93.06 95 CYS A CA 1
ATOM 705 C C . CYS A 1 95 ? 4.434 3.284 -5.162 1.00 93.06 95 CYS A C 1
ATOM 707 O O . CYS A 1 95 ? 3.313 3.395 -5.661 1.00 93.06 95 CYS A O 1
ATOM 709 N N . ASN A 1 96 ? 5.538 3.707 -5.771 1.00 92.06 96 ASN A N 1
ATOM 710 C CA . ASN A 1 96 ? 5.549 4.381 -7.057 1.00 92.06 96 ASN A CA 1
ATOM 711 C C . ASN A 1 96 ? 6.531 3.702 -8.017 1.00 92.06 96 ASN A C 1
ATOM 713 O O . ASN A 1 96 ? 7.590 3.211 -7.621 1.00 92.06 96 ASN A O 1
ATOM 717 N N . ASN A 1 97 ? 6.196 3.709 -9.307 1.00 92.94 97 ASN A N 1
ATOM 718 C CA . ASN A 1 97 ? 7.038 3.130 -10.352 1.00 92.94 97 ASN A CA 1
ATOM 719 C C . ASN A 1 97 ? 8.421 3.803 -10.462 1.00 92.94 97 ASN A C 1
ATOM 721 O O . ASN A 1 97 ? 9.329 3.200 -11.036 1.00 92.94 97 ASN A O 1
ATOM 725 N N . SER A 1 98 ? 8.609 4.987 -9.867 1.00 91.50 98 SER A N 1
ATOM 726 C CA . SER A 1 98 ? 9.903 5.657 -9.699 1.00 91.50 98 SER A CA 1
ATOM 727 C C . SER A 1 98 ? 10.974 4.805 -9.028 1.00 91.50 98 SER A C 1
ATOM 729 O O . SER A 1 98 ? 12.156 5.021 -9.280 1.00 91.50 98 SER A O 1
ATOM 731 N N . TYR A 1 99 ? 10.589 3.791 -8.255 1.00 90.81 99 TYR A N 1
ATOM 732 C CA . TYR A 1 99 ? 11.528 2.836 -7.668 1.00 90.81 99 TYR A CA 1
ATOM 733 C C . TYR A 1 99 ? 11.964 1.712 -8.617 1.00 90.81 99 TYR A C 1
ATOM 735 O O . TYR A 1 99 ? 12.904 0.989 -8.296 1.00 90.81 99 TYR A O 1
ATOM 743 N N . ILE A 1 100 ? 11.314 1.560 -9.775 1.00 94.31 100 ILE A N 1
ATOM 744 C CA . ILE A 1 100 ? 11.561 0.471 -10.730 1.00 94.31 100 ILE A CA 1
ATOM 745 C C . ILE A 1 100 ? 12.113 1.001 -12.053 1.00 94.31 100 ILE A C 1
ATOM 747 O O . ILE A 1 100 ? 13.176 0.556 -12.496 1.00 94.31 100 ILE A O 1
ATOM 751 N N . PHE A 1 101 ? 11.430 1.963 -12.688 1.00 93.94 101 PHE A N 1
ATOM 752 C CA . PHE A 1 101 ? 11.764 2.374 -14.056 1.00 93.94 101 PHE A CA 1
ATOM 753 C C . PHE A 1 101 ? 13.208 2.876 -14.230 1.00 93.94 101 PHE A C 1
ATOM 755 O O . PHE A 1 101 ? 13.786 2.563 -15.272 1.00 93.94 101 PHE A O 1
ATOM 762 N N . PRO A 1 102 ? 13.845 3.589 -13.270 1.00 95.56 102 PRO A N 1
ATOM 763 C CA . PRO A 1 102 ? 15.226 4.028 -13.456 1.00 95.56 102 PRO A CA 1
ATOM 764 C C . PRO A 1 102 ? 16.208 2.852 -13.505 1.00 95.56 102 PRO A C 1
ATOM 766 O O . PRO A 1 102 ? 17.079 2.814 -14.371 1.00 95.56 102 PRO A O 1
ATOM 769 N N . GLY A 1 103 ? 16.047 1.869 -12.610 1.00 94.50 103 GLY A N 1
ATOM 770 C CA . GLY A 1 103 ? 16.918 0.693 -12.542 1.00 94.50 103 GLY A CA 1
ATOM 771 C C . GLY A 1 103 ? 16.746 -0.221 -13.753 1.00 94.50 103 GLY A C 1
ATOM 772 O O . GLY A 1 103 ? 17.727 -0.624 -14.377 1.00 94.50 103 GLY A O 1
ATOM 773 N N . VAL A 1 104 ? 15.494 -0.475 -14.143 1.00 95.25 104 VAL A N 1
ATOM 774 C CA . VAL A 1 104 ? 15.179 -1.249 -15.351 1.00 95.25 104 VAL A CA 1
ATOM 775 C C . VAL A 1 104 ? 15.680 -0.526 -16.607 1.00 95.25 104 VAL A C 1
ATOM 777 O O . VAL A 1 104 ? 16.331 -1.138 -17.451 1.00 95.25 104 VAL A O 1
ATOM 780 N N . GLY A 1 105 ? 15.454 0.787 -16.721 1.00 95.50 105 GLY A N 1
ATOM 781 C CA . GLY A 1 105 ? 15.910 1.596 -17.855 1.00 95.50 105 GLY A CA 1
ATOM 782 C C . GLY A 1 105 ? 17.434 1.618 -18.009 1.00 95.50 105 GLY A C 1
ATOM 783 O O . GLY A 1 105 ? 17.947 1.503 -19.128 1.00 95.50 105 GLY A O 1
ATOM 784 N N . LEU A 1 106 ? 18.164 1.687 -16.891 1.00 96.38 106 LEU A N 1
ATOM 785 C CA . LEU A 1 106 ? 19.620 1.558 -16.883 1.00 96.38 106 LEU A CA 1
ATOM 786 C C . LEU A 1 106 ? 20.062 0.181 -17.393 1.00 96.38 106 LEU A C 1
ATOM 788 O O . LEU A 1 106 ? 20.921 0.114 -18.270 1.00 96.38 106 LEU A O 1
ATOM 792 N N . ALA A 1 107 ? 19.455 -0.904 -16.901 1.00 95.00 107 ALA A N 1
ATOM 793 C CA . ALA A 1 107 ? 19.796 -2.266 -17.314 1.00 95.00 107 ALA A CA 1
ATOM 794 C C . ALA A 1 107 ? 19.537 -2.500 -18.811 1.00 95.00 107 ALA A C 1
ATOM 796 O O . ALA A 1 107 ? 20.384 -3.054 -19.512 1.00 95.00 107 ALA A O 1
ATOM 797 N N . ILE A 1 108 ? 18.405 -2.012 -19.331 1.00 95.88 108 ILE A N 1
ATOM 798 C CA . ILE A 1 108 ? 18.079 -2.082 -20.762 1.00 95.88 108 ILE A CA 1
ATOM 799 C C . ILE A 1 108 ? 19.138 -1.361 -21.598 1.00 95.88 108 ILE A C 1
ATOM 801 O O . ILE A 1 108 ? 19.585 -1.890 -22.616 1.00 95.88 108 ILE A O 1
ATOM 805 N N . THR A 1 109 ? 19.550 -0.169 -21.166 1.00 96.50 109 THR A N 1
ATOM 806 C CA . THR A 1 109 ? 20.508 0.666 -21.901 1.00 96.50 109 THR A CA 1
ATOM 807 C C . THR A 1 109 ? 21.916 0.076 -21.865 1.00 96.50 109 THR A C 1
ATOM 809 O O . THR A 1 109 ? 22.543 -0.077 -22.912 1.00 96.50 109 THR A O 1
ATOM 812 N N . ALA A 1 110 ? 22.403 -0.292 -20.679 1.00 97.62 110 ALA A N 1
ATOM 813 C CA . ALA A 1 110 ? 23.757 -0.800 -20.479 1.00 97.62 110 ALA A CA 1
ATOM 814 C C . ALA A 1 110 ? 23.960 -2.189 -21.104 1.00 97.62 110 ALA A C 1
ATOM 816 O O . ALA A 1 110 ? 24.980 -2.433 -21.747 1.00 97.62 110 ALA A O 1
ATOM 817 N N . CYS A 1 111 ? 22.975 -3.081 -20.963 1.00 96.12 111 CYS A N 1
ATOM 818 C CA . CYS A 1 111 ? 23.071 -4.469 -21.422 1.00 96.12 111 CYS A CA 1
ATOM 819 C C . CYS A 1 111 ? 22.419 -4.703 -22.794 1.00 96.12 111 CYS A C 1
ATOM 821 O O . CYS A 1 111 ? 22.418 -5.831 -23.282 1.00 96.12 111 CYS A O 1
ATOM 823 N N . LYS A 1 112 ? 21.858 -3.659 -23.422 1.00 95.25 112 LYS A N 1
ATOM 824 C CA . LYS A 1 112 ? 21.139 -3.729 -24.709 1.00 95.25 112 LYS A CA 1
ATOM 825 C C . LYS A 1 112 ? 20.017 -4.784 -24.717 1.00 95.25 112 LYS A C 1
ATOM 827 O O . LYS A 1 112 ? 19.809 -5.455 -25.726 1.00 95.25 112 LYS A O 1
ATOM 832 N N . LEU A 1 113 ? 19.285 -4.919 -23.608 1.00 92.88 113 LEU A N 1
ATOM 833 C CA . LEU A 1 113 ? 18.249 -5.949 -23.437 1.00 92.88 113 LEU A CA 1
ATOM 834 C C . LEU A 1 113 ? 17.081 -5.730 -24.404 1.00 92.88 113 LEU A C 1
ATOM 836 O O . LEU A 1 113 ? 16.337 -4.757 -24.262 1.00 92.88 113 LEU A O 1
ATOM 840 N N . ARG A 1 114 ? 16.916 -6.630 -25.383 1.00 91.94 114 ARG A N 1
ATOM 841 C CA . ARG A 1 114 ? 15.759 -6.686 -26.292 1.00 91.94 114 ARG A CA 1
ATOM 842 C C . ARG A 1 114 ? 15.497 -8.140 -26.728 1.00 91.94 114 ARG A C 1
ATOM 844 O O . ARG A 1 114 ? 16.436 -8.765 -27.220 1.00 91.94 114 ARG A O 1
ATOM 851 N N . PRO A 1 115 ? 14.254 -8.656 -26.631 1.00 92.00 115 PRO A N 1
ATOM 852 C CA . PRO A 1 115 ? 13.079 -8.045 -25.995 1.00 92.00 115 PRO A CA 1
ATOM 853 C C . PRO A 1 115 ? 13.216 -7.959 -24.462 1.00 92.00 115 PRO A C 1
ATOM 855 O O . PRO A 1 115 ? 14.100 -8.579 -23.877 1.00 92.00 115 PRO A O 1
ATOM 858 N N . ILE A 1 116 ? 12.356 -7.167 -23.815 1.00 93.19 116 ILE A N 1
ATOM 859 C CA . ILE A 1 116 ? 12.294 -7.077 -22.347 1.00 93.19 116 ILE A CA 1
ATOM 860 C C . ILE A 1 116 ? 11.316 -8.147 -21.864 1.00 93.19 116 ILE A C 1
ATOM 862 O O . ILE A 1 116 ? 10.131 -8.073 -22.182 1.00 93.19 116 ILE A O 1
ATOM 866 N N . ALA A 1 117 ? 11.822 -9.135 -21.133 1.00 92.38 117 ALA A N 1
ATOM 867 C CA . ALA A 1 117 ? 11.012 -10.206 -20.562 1.00 92.38 117 ALA A CA 1
ATOM 868 C C . ALA A 1 117 ? 10.241 -9.711 -19.321 1.00 92.38 117 ALA A C 1
ATOM 870 O O . ALA A 1 117 ? 10.731 -8.832 -18.605 1.00 92.38 117 ALA A O 1
ATOM 871 N N . GLU A 1 118 ? 9.053 -10.258 -19.047 1.00 92.25 118 GLU A N 1
ATOM 872 C CA . GLU A 1 118 ? 8.238 -9.869 -17.880 1.00 92.25 118 GLU A CA 1
ATOM 873 C C . GLU A 1 118 ? 8.972 -10.147 -16.560 1.00 92.25 118 GLU A C 1
ATOM 875 O O . GLU A 1 118 ? 8.889 -9.372 -15.604 1.00 92.25 118 GLU A O 1
ATOM 880 N N . GLU A 1 119 ? 9.790 -11.197 -16.545 1.00 93.38 119 GLU A N 1
ATOM 881 C CA . GLU A 1 119 ? 10.637 -11.606 -15.430 1.00 93.38 119 GLU A CA 1
ATOM 882 C C . GLU A 1 119 ? 11.610 -10.500 -15.008 1.00 93.38 119 GLU A C 1
ATOM 884 O O . GLU A 1 119 ? 11.965 -10.415 -13.834 1.00 93.38 119 GLU A O 1
ATOM 889 N N . ALA A 1 120 ? 11.998 -9.597 -15.917 1.00 93.00 120 ALA A N 1
ATOM 890 C CA . ALA A 1 120 ? 12.844 -8.457 -15.570 1.00 93.00 120 ALA A CA 1
ATOM 891 C C . ALA A 1 120 ? 12.177 -7.543 -14.525 1.00 93.00 120 ALA A C 1
ATOM 893 O O . ALA A 1 120 ? 12.859 -7.005 -13.652 1.00 93.00 120 ALA A O 1
ATOM 894 N N . PHE A 1 121 ? 10.848 -7.394 -14.568 1.00 94.44 121 PHE A N 1
ATOM 895 C CA . PHE A 1 121 ? 10.102 -6.607 -13.584 1.00 94.44 121 PHE A CA 1
ATOM 896 C C . PHE A 1 121 ? 9.917 -7.357 -12.264 1.00 94.44 121 PHE A C 1
ATOM 898 O O . PHE A 1 121 ? 9.975 -6.730 -11.206 1.00 94.44 121 PHE A O 1
ATOM 905 N N . ALA A 1 122 ? 9.762 -8.684 -12.305 1.00 93.56 122 ALA A N 1
ATOM 906 C CA . ALA A 1 122 ? 9.739 -9.512 -11.099 1.00 93.56 122 ALA A CA 1
ATOM 907 C C . ALA A 1 122 ? 11.082 -9.441 -10.353 1.00 93.56 122 ALA A C 1
ATOM 909 O O . ALA A 1 122 ? 11.107 -9.168 -9.154 1.00 93.56 122 ALA A O 1
ATOM 910 N N . VAL A 1 123 ? 12.199 -9.566 -11.079 1.00 94.19 123 VAL A N 1
ATOM 911 C CA . VAL A 1 123 ? 13.551 -9.405 -10.522 1.00 94.19 123 VAL A CA 1
ATOM 912 C C . VAL A 1 123 ? 13.754 -7.991 -9.979 1.00 94.19 123 VAL A C 1
ATOM 914 O O . VAL A 1 123 ? 14.286 -7.824 -8.885 1.00 94.19 123 VAL A O 1
ATOM 917 N N . ALA A 1 124 ? 13.301 -6.956 -10.693 1.00 94.31 124 ALA A N 1
ATOM 918 C CA . ALA A 1 124 ? 13.390 -5.585 -10.197 1.00 94.31 124 ALA A CA 1
ATOM 919 C C . ALA A 1 124 ? 12.613 -5.391 -8.879 1.00 94.31 124 ALA A C 1
ATOM 921 O O . ALA A 1 124 ? 13.122 -4.746 -7.959 1.00 94.31 124 ALA A O 1
ATOM 922 N N . ALA A 1 125 ? 11.415 -5.975 -8.761 1.00 92.62 125 ALA A N 1
ATOM 923 C CA . ALA A 1 125 ? 10.624 -5.950 -7.533 1.00 92.62 125 ALA A CA 1
ATOM 924 C C . ALA A 1 125 ? 11.312 -6.707 -6.380 1.00 92.62 125 ALA A C 1
ATOM 926 O O . ALA A 1 125 ? 11.364 -6.205 -5.255 1.00 92.62 125 ALA A O 1
ATOM 927 N N . GLU A 1 126 ? 11.897 -7.875 -6.656 1.00 92.00 126 GLU A N 1
ATOM 928 C CA . GLU A 1 126 ? 12.630 -8.669 -5.665 1.00 92.00 126 GLU A CA 1
ATOM 929 C C . GLU A 1 126 ? 13.883 -7.940 -5.163 1.00 92.00 126 GLU A C 1
ATOM 931 O O . GLU A 1 126 ? 14.066 -7.774 -3.956 1.00 92.00 126 GLU A O 1
ATOM 936 N N . VAL A 1 127 ? 14.709 -7.413 -6.072 1.00 92.50 127 VAL A N 1
ATOM 937 C CA . VAL A 1 127 ? 15.914 -6.641 -5.727 1.00 92.50 127 VAL A CA 1
ATOM 938 C C . VAL A 1 127 ? 15.551 -5.399 -4.915 1.00 92.50 127 VAL A C 1
ATOM 940 O O . VAL A 1 127 ? 16.244 -5.065 -3.947 1.00 92.50 127 VAL A O 1
ATOM 943 N N . ARG A 1 128 ? 14.444 -4.725 -5.254 1.00 87.56 128 ARG A N 1
ATOM 944 C CA . ARG A 1 128 ? 13.945 -3.586 -4.478 1.00 87.56 128 ARG A CA 1
ATOM 945 C C . ARG A 1 128 ? 13.576 -3.995 -3.051 1.00 87.56 128 ARG A C 1
ATOM 947 O O . ARG A 1 128 ? 13.977 -3.307 -2.109 1.00 87.56 128 ARG A O 1
ATOM 954 N N . SER A 1 129 ? 12.862 -5.110 -2.893 1.00 85.38 129 SER A N 1
ATOM 955 C CA . SER A 1 129 ? 12.487 -5.664 -1.588 1.00 85.38 129 SER A CA 1
ATOM 956 C C . SER A 1 129 ? 13.714 -6.074 -0.759 1.00 85.38 129 SER A C 1
ATOM 958 O O . SER A 1 129 ? 13.822 -5.733 0.420 1.00 85.38 129 SER A O 1
ATOM 960 N N . PHE A 1 130 ? 14.701 -6.719 -1.385 1.00 82.12 130 PHE A N 1
ATOM 961 C CA . PHE A 1 130 ? 15.936 -7.137 -0.722 1.00 82.12 130 PHE A CA 1
ATOM 962 C C . PHE A 1 130 ? 16.799 -5.951 -0.270 1.00 82.12 130 PHE A C 1
ATOM 964 O O . PHE A 1 130 ? 17.267 -5.908 0.869 1.00 82.12 130 PHE A O 1
ATOM 971 N N . SER A 1 131 ? 16.967 -4.942 -1.133 1.00 77.56 131 SER A N 1
ATOM 972 C CA . SER A 1 131 ? 17.672 -3.702 -0.786 1.00 77.56 131 SER A CA 1
ATOM 973 C C . SER A 1 131 ? 17.039 -3.016 0.429 1.00 77.56 131 SER A C 1
ATOM 975 O O . SER A 1 131 ? 17.748 -2.489 1.290 1.00 77.56 131 SER A O 1
ATOM 977 N N . PHE A 1 132 ? 15.709 -3.079 0.545 1.00 72.00 132 PHE A N 1
ATOM 978 C CA . PHE A 1 132 ? 14.997 -2.590 1.718 1.00 72.00 132 PHE A CA 1
ATOM 979 C C . PHE A 1 132 ? 15.309 -3.405 2.983 1.00 72.00 132 PHE A C 1
ATOM 981 O O . PHE A 1 132 ? 15.612 -2.806 4.014 1.00 72.00 132 PHE A O 1
ATOM 988 N N . TYR A 1 133 ? 15.283 -4.740 2.917 1.00 71.00 133 TYR A N 1
ATOM 989 C CA . TYR A 1 133 ? 15.610 -5.597 4.064 1.00 71.00 133 TYR A CA 1
ATOM 990 C C . TYR A 1 133 ? 16.992 -5.269 4.655 1.00 71.00 133 TYR A C 1
ATOM 992 O O . TYR A 1 133 ? 17.127 -5.100 5.868 1.00 71.00 133 TYR A O 1
ATOM 1000 N N . LEU A 1 134 ? 17.999 -5.078 3.797 1.00 65.06 134 LEU A N 1
ATOM 1001 C CA . LEU A 1 134 ? 19.344 -4.676 4.220 1.00 65.06 134 LEU A CA 1
ATOM 1002 C C . LEU A 1 134 ? 19.365 -3.294 4.885 1.00 65.06 134 LEU A C 1
ATOM 1004 O O . LEU A 1 134 ? 19.949 -3.127 5.958 1.00 65.06 134 LEU A O 1
ATOM 1008 N N . ALA A 1 135 ? 18.698 -2.307 4.281 1.00 65.81 135 ALA A N 1
ATOM 1009 C CA . ALA A 1 135 ? 18.614 -0.965 4.849 1.00 65.81 135 ALA A CA 1
ATOM 1010 C C . ALA A 1 135 ? 17.908 -0.969 6.217 1.00 65.81 135 ALA A C 1
ATOM 1012 O O . ALA A 1 135 ? 18.342 -0.283 7.140 1.00 65.81 135 ALA A O 1
ATOM 1013 N N . PHE A 1 136 ? 16.865 -1.781 6.387 1.00 62.88 136 PHE A N 1
ATOM 1014 C CA . PHE A 1 136 ? 16.133 -1.903 7.644 1.00 62.88 136 PHE A CA 1
ATOM 1015 C C . PHE A 1 136 ? 16.980 -2.511 8.770 1.00 62.88 136 PHE A C 1
ATOM 1017 O O . PHE A 1 136 ? 16.996 -1.965 9.874 1.00 62.88 136 PHE A O 1
ATOM 1024 N N . LEU A 1 137 ? 17.734 -3.582 8.491 1.00 53.25 137 LEU A N 1
ATOM 1025 C CA . LEU A 1 137 ? 18.650 -4.182 9.469 1.00 53.25 137 LEU A CA 1
ATOM 1026 C C . LEU A 1 137 ? 19.733 -3.201 9.939 1.00 53.25 137 LEU A C 1
ATOM 1028 O O . LEU A 1 137 ? 20.125 -3.238 11.101 1.00 53.25 137 LEU A O 1
ATOM 1032 N N . SER A 1 138 ? 2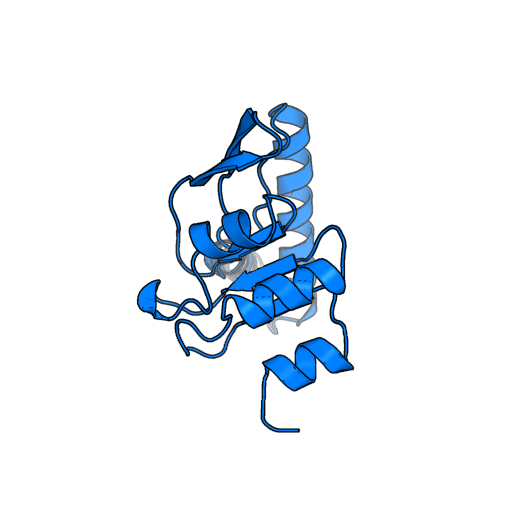0.183 -2.296 9.066 1.00 55.25 138 SER A N 1
ATOM 1033 C CA . SER A 1 138 ? 21.166 -1.268 9.435 1.00 55.25 138 SER A CA 1
ATOM 1034 C C . SER A 1 138 ? 20.595 -0.095 10.246 1.00 55.25 138 SER A C 1
ATOM 1036 O O . SER A 1 138 ? 21.360 0.619 10.889 1.00 55.25 138 SER A O 1
ATOM 1038 N N . ALA A 1 139 ? 19.273 0.127 10.227 1.00 51.44 139 ALA A N 1
ATOM 1039 C CA . ALA A 1 139 ? 18.661 1.376 10.694 1.00 51.44 139 ALA A CA 1
ATOM 1040 C C . ALA A 1 139 ? 17.898 1.289 12.033 1.00 51.44 139 ALA A C 1
ATOM 1042 O O . ALA A 1 139 ? 17.369 2.307 12.475 1.00 51.44 139 ALA A O 1
ATOM 1043 N N . SER A 1 140 ? 17.813 0.122 12.686 1.00 41.69 140 SER A N 1
ATOM 1044 C CA . SER A 1 140 ? 17.156 -0.073 14.002 1.00 41.69 140 SER A CA 1
ATOM 1045 C C . SER A 1 140 ? 15.750 0.552 14.150 1.00 41.69 140 SER A C 1
ATOM 1047 O O . SER A 1 140 ? 15.329 0.879 15.259 1.00 41.69 140 SER A O 1
ATOM 1049 N N . ALA A 1 141 ? 15.000 0.744 13.059 1.00 42.00 141 ALA A N 1
ATOM 1050 C CA . ALA A 1 141 ? 13.748 1.505 13.066 1.00 42.00 141 ALA A CA 1
ATOM 1051 C C . ALA A 1 141 ? 12.596 0.697 12.455 1.00 42.00 141 ALA A C 1
ATOM 1053 O O . ALA A 1 141 ? 12.435 0.626 11.240 1.00 42.00 141 ALA A O 1
ATOM 1054 N N . ILE A 1 142 ? 11.755 0.132 13.329 1.00 42.03 142 ILE A N 1
ATOM 1055 C CA . ILE A 1 142 ? 10.686 -0.827 12.999 1.00 42.03 142 ILE A CA 1
ATOM 1056 C C . ILE A 1 142 ? 9.483 -0.222 12.237 1.00 42.03 142 ILE A C 1
ATOM 1058 O O . ILE A 1 142 ? 8.602 -0.949 11.788 1.00 42.03 142 ILE A O 1
ATOM 1062 N N . SER A 1 143 ? 9.424 1.091 12.007 1.00 43.34 143 SER A N 1
ATOM 1063 C CA . SER A 1 143 ? 8.192 1.748 11.527 1.00 43.34 143 SER A CA 1
ATOM 1064 C C . SER A 1 143 ? 8.115 2.065 10.029 1.00 43.34 143 SER A C 1
ATOM 1066 O O . SER A 1 143 ? 7.190 2.758 9.609 1.00 43.34 143 SER A O 1
ATOM 1068 N N . ARG A 1 144 ? 9.052 1.591 9.203 1.00 47.50 144 ARG A N 1
ATOM 1069 C CA . ARG A 1 144 ? 9.084 1.913 7.768 1.00 47.50 144 ARG A CA 1
ATOM 1070 C C . ARG A 1 144 ? 8.662 0.699 6.951 1.00 47.50 144 ARG A C 1
ATOM 1072 O O . ARG A 1 144 ? 9.395 -0.273 6.920 1.00 47.50 144 ARG A O 1
ATOM 1079 N N . VAL A 1 145 ? 7.519 0.749 6.271 1.00 42.25 145 VAL A N 1
ATOM 1080 C CA . VAL A 1 145 ? 7.225 -0.167 5.159 1.00 42.25 145 VAL A CA 1
ATOM 1081 C C . VAL A 1 145 ? 7.084 0.696 3.915 1.00 42.25 145 VAL A C 1
ATOM 1083 O O . VAL A 1 145 ? 6.109 1.424 3.776 1.00 42.25 145 VAL A O 1
ATOM 1086 N N . PHE A 1 146 ? 8.101 0.653 3.057 1.00 50.22 146 PHE A N 1
ATOM 1087 C CA . PHE A 1 146 ? 8.088 1.262 1.729 1.00 50.22 146 PHE A CA 1
ATOM 1088 C C . PHE A 1 146 ? 8.057 0.105 0.732 1.00 50.22 146 PHE A C 1
ATOM 1090 O O . PHE A 1 146 ? 9.077 -0.561 0.553 1.00 50.22 146 PHE A O 1
ATOM 1097 N N . VAL A 1 147 ? 6.881 -0.173 0.167 1.00 42.00 147 VAL A N 1
ATOM 1098 C CA . VAL A 1 147 ? 6.735 -1.048 -1.010 1.00 42.00 147 VAL A CA 1
ATOM 1099 C C . VAL A 1 147 ? 6.912 -0.197 -2.245 1.00 42.00 147 VAL A C 1
ATOM 1101 O O . VAL A 1 147 ? 6.402 0.937 -2.185 1.00 42.00 147 VAL A O 1
#

Secondary structure (DSSP, 8-state):
---HHHHHHHH--SEEEE-SS-TT-S-HHHHHHHHHH-SS-EEEE--SSGGGSSS-HHHHHHHTTT-SEEEESS----EEEEETTEEEEEEEEE--GGGTHHHHHHHHHHHT--S--THHHHHHHHHHHHHHHHHHHHHT-TTEE--

Radius of gyration: 17.13 Å; chains: 1; bounding box: 46×26×52 Å